Protein AF-A0A9Q0YMX8-F1 (afdb_monomer_lite)

pLDDT: mean 70.13, std 17.29, range [34.47, 90.19]

Radius of gyration: 20.87 Å; chains: 1; bounding box: 66×45×41 Å

Organism: Holothuria leucospilota (NCBI:txid206669)

Structure (mmCIF, N/CA/C/O backbone):
data_AF-A0A9Q0YMX8-F1
#
_entry.id   AF-A0A9Q0YMX8-F1
#
loop_
_atom_site.group_PDB
_atom_site.id
_atom_site.type_symbol
_atom_site.label_atom_id
_atom_site.label_alt_id
_atom_site.label_comp_id
_atom_site.label_asym_id
_atom_site.label_entity_id
_atom_site.label_seq_id
_atom_site.pdbx_PDB_ins_code
_atom_site.Cartn_x
_atom_site.Cartn_y
_atom_site.Cartn_z
_atom_site.occupancy
_atom_site.B_iso_or_equiv
_atom_site.auth_seq_id
_atom_site.auth_comp_id
_atom_site.auth_asym_id
_atom_site.auth_atom_id
_atom_site.pdbx_PDB_model_num
ATOM 1 N N . MET A 1 1 ? 37.486 -7.786 1.118 1.00 43.88 1 MET A N 1
ATOM 2 C CA . MET A 1 1 ? 36.437 -8.515 1.870 1.00 43.88 1 MET A CA 1
ATOM 3 C C . MET A 1 1 ? 35.251 -7.588 2.093 1.00 43.88 1 MET A C 1
ATOM 5 O O . MET A 1 1 ? 35.405 -6.589 2.783 1.00 43.88 1 MET A O 1
ATOM 9 N N . ASN A 1 2 ? 34.097 -7.873 1.483 1.00 54.47 2 ASN A N 1
ATOM 10 C CA . ASN A 1 2 ? 32.906 -7.026 1.606 1.00 54.47 2 ASN A CA 1
ATOM 11 C C . ASN A 1 2 ? 32.151 -7.353 2.901 1.00 54.47 2 ASN A C 1
ATOM 13 O O . ASN A 1 2 ? 31.758 -8.494 3.129 1.00 54.47 2 ASN A O 1
ATOM 17 N N . LYS A 1 3 ? 31.967 -6.344 3.758 1.00 63.47 3 LYS A N 1
ATOM 18 C CA . LYS A 1 3 ? 31.280 -6.458 5.049 1.00 63.47 3 LYS A CA 1
ATOM 19 C C . LYS A 1 3 ? 29.768 -6.493 4.802 1.00 63.47 3 LYS A C 1
ATOM 21 O O . LYS A 1 3 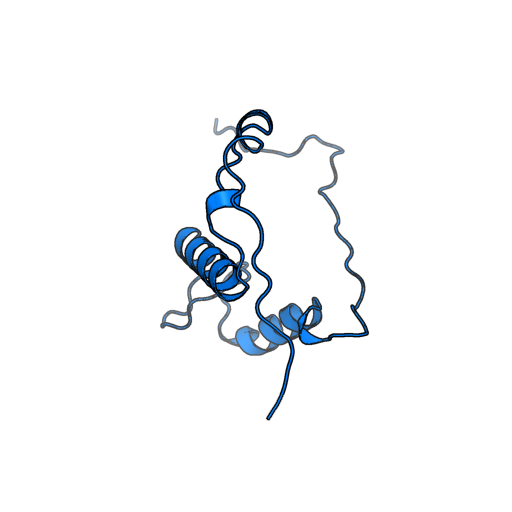? 29.134 -5.453 4.640 1.00 63.47 3 LYS A O 1
ATOM 26 N N . VAL A 1 4 ? 29.198 -7.692 4.711 1.00 75.88 4 VAL A N 1
ATOM 27 C CA . VAL A 1 4 ? 27.749 -7.884 4.562 1.00 75.88 4 VAL A CA 1
ATOM 28 C C . VAL A 1 4 ? 27.078 -7.556 5.896 1.00 75.88 4 VAL A C 1
ATOM 30 O O . VAL A 1 4 ? 27.490 -8.058 6.940 1.00 75.88 4 VAL A O 1
ATOM 33 N N . LYS A 1 5 ? 26.058 -6.688 5.883 1.00 73.25 5 LYS A N 1
ATOM 34 C CA . LYS A 1 5 ? 25.236 -6.441 7.076 1.00 73.25 5 LYS A CA 1
ATOM 35 C C . LYS A 1 5 ? 24.516 -7.737 7.446 1.00 73.25 5 LYS A C 1
ATOM 37 O O . LYS A 1 5 ? 23.689 -8.214 6.677 1.00 73.25 5 LYS A O 1
ATOM 42 N N . GLN A 1 6 ? 24.816 -8.262 8.626 1.00 76.12 6 GLN A N 1
ATOM 43 C CA . GLN A 1 6 ? 24.105 -9.381 9.234 1.00 76.12 6 GLN A CA 1
ATOM 44 C C . GLN A 1 6 ? 23.414 -8.898 10.511 1.00 76.12 6 GLN A C 1
ATOM 46 O O . GLN A 1 6 ? 23.923 -8.020 11.213 1.00 76.12 6 GLN A O 1
ATOM 51 N N . THR A 1 7 ? 22.237 -9.447 10.796 1.00 72.94 7 THR A N 1
ATOM 52 C CA . THR A 1 7 ? 21.604 -9.339 12.113 1.00 72.94 7 THR A CA 1
ATOM 53 C C . THR A 1 7 ? 22.464 -10.048 13.155 1.00 72.94 7 THR A C 1
ATOM 55 O O . THR A 1 7 ? 23.211 -10.975 12.837 1.00 72.94 7 THR A O 1
ATOM 58 N N . ARG A 1 8 ? 22.395 -9.591 14.412 1.00 76.19 8 ARG A N 1
ATOM 59 C CA . ARG A 1 8 ? 23.103 -10.267 15.506 1.00 76.19 8 ARG A CA 1
ATOM 60 C C . ARG A 1 8 ? 22.583 -11.710 15.603 1.00 76.19 8 ARG A C 1
ATOM 62 O O . ARG A 1 8 ? 21.363 -11.881 15.599 1.00 76.19 8 ARG A O 1
ATOM 69 N N . PRO A 1 9 ? 23.454 -12.729 15.694 1.00 72.75 9 PRO A N 1
ATOM 70 C CA . PRO A 1 9 ? 23.018 -14.101 15.937 1.00 72.75 9 PRO A CA 1
ATOM 71 C C . PRO A 1 9 ? 22.119 -14.152 17.182 1.00 72.75 9 PRO A C 1
ATOM 73 O O . PRO A 1 9 ? 22.476 -13.590 18.214 1.00 72.75 9 PRO A O 1
ATOM 76 N N . GLY A 1 10 ? 20.932 -14.752 17.062 1.00 72.50 10 GLY A N 1
ATOM 77 C CA . GLY A 1 10 ? 19.914 -14.781 18.125 1.00 72.50 10 GLY A CA 1
ATOM 78 C C . GLY A 1 10 ? 18.918 -13.613 18.120 1.00 72.50 10 GLY A C 1
ATOM 79 O O . GLY A 1 10 ? 17.917 -13.670 18.825 1.00 72.50 10 GLY A O 1
ATOM 80 N N . HIS A 1 11 ? 19.125 -12.580 17.296 1.00 73.81 11 HIS A N 1
ATOM 81 C CA . HIS A 1 11 ? 18.113 -11.553 17.056 1.00 73.81 11 HIS A CA 1
ATOM 82 C C . HIS A 1 11 ? 17.170 -12.027 15.946 1.00 73.81 11 HIS A C 1
ATOM 84 O O . HIS A 1 11 ? 17.391 -11.755 14.761 1.00 73.81 11 HIS A O 1
ATOM 90 N N . VAL A 1 12 ? 16.114 -12.742 16.332 1.00 70.38 12 VAL A N 1
ATOM 91 C CA . VAL A 1 12 ? 14.954 -12.953 15.457 1.00 70.38 12 VAL A CA 1
ATOM 92 C C . VAL A 1 12 ? 14.383 -11.586 15.070 1.00 70.38 12 VAL A C 1
ATOM 94 O O . VAL A 1 12 ? 14.435 -10.633 15.851 1.00 70.38 12 VAL A O 1
ATOM 97 N N . GLY A 1 13 ? 13.974 -11.427 13.812 1.00 70.62 13 GLY A N 1
ATOM 98 C CA . GLY A 1 13 ? 13.373 -10.176 13.346 1.00 70.62 13 GLY A CA 1
ATOM 99 C C . GLY A 1 13 ? 12.130 -9.815 14.164 1.00 70.62 13 GLY A C 1
ATOM 100 O O . GLY A 1 13 ? 11.599 -10.646 14.895 1.00 70.62 13 GLY A O 1
ATOM 101 N N . LEU A 1 14 ? 11.658 -8.574 14.036 1.00 78.94 14 LEU A N 1
ATOM 102 C CA . LEU A 1 14 ? 10.355 -8.208 14.584 1.00 78.94 14 LEU A CA 1
ATOM 103 C C . LEU A 1 14 ? 9.279 -9.013 13.845 1.00 78.94 14 LEU A C 1
ATOM 105 O O . LEU A 1 14 ? 9.045 -8.782 12.659 1.00 78.94 14 LEU A O 1
ATOM 109 N N . GLU A 1 15 ? 8.649 -9.949 14.544 1.00 78.44 15 GLU A N 1
ATOM 110 C CA . GLU A 1 15 ? 7.435 -10.605 14.080 1.00 78.44 15 GLU A CA 1
ATOM 111 C C . GLU A 1 15 ? 6.246 -9.733 14.480 1.00 78.44 15 GLU A C 1
ATOM 113 O O . GLU A 1 15 ? 6.065 -9.410 15.654 1.00 78.44 15 GLU A O 1
ATOM 118 N N . VAL A 1 16 ? 5.475 -9.291 13.488 1.00 78.19 16 VAL A N 1
ATOM 119 C CA . VAL A 1 16 ? 4.260 -8.507 13.714 1.00 78.19 16 VAL A CA 1
ATOM 120 C C . VAL A 1 16 ? 3.083 -9.355 13.272 1.00 78.19 16 VAL A C 1
ATOM 122 O O . VAL A 1 16 ? 2.928 -9.630 12.082 1.00 78.19 16 VAL A O 1
ATOM 125 N N . VAL A 1 17 ? 2.268 -9.766 14.238 1.00 78.88 17 VAL A N 1
ATOM 126 C CA . VAL A 1 17 ? 0.993 -10.436 13.990 1.00 78.88 17 VAL A CA 1
ATOM 127 C C . VAL A 1 17 ? -0.090 -9.371 13.982 1.00 78.88 17 VAL A C 1
ATOM 129 O O . VAL A 1 17 ? -0.147 -8.528 14.877 1.00 78.88 17 VAL A O 1
ATOM 132 N N . PHE A 1 18 ? -0.934 -9.395 12.960 1.00 74.69 18 PHE A N 1
ATOM 133 C CA . PHE A 1 18 ? -2.049 -8.471 12.838 1.00 74.69 18 PHE A CA 1
ATOM 134 C C . PHE A 1 18 ? -3.354 -9.254 12.819 1.00 74.69 18 PHE A C 1
ATOM 136 O O . PHE A 1 18 ? -3.528 -10.161 12.005 1.00 74.69 18 PHE A O 1
ATOM 143 N N . GLU A 1 19 ? -4.275 -8.887 13.701 1.00 77.12 19 GLU A N 1
ATOM 144 C CA . GLU A 1 19 ? -5.601 -9.492 13.754 1.00 77.12 19 GLU A CA 1
ATOM 145 C C . GLU A 1 19 ? -6.563 -8.829 12.764 1.00 77.12 19 GLU A C 1
ATOM 147 O O . GLU A 1 19 ? -6.363 -7.691 12.320 1.00 77.12 19 GLU A O 1
ATOM 152 N N . LYS A 1 20 ? -7.634 -9.550 12.405 1.00 71.00 20 LYS A N 1
ATOM 153 C CA . LYS A 1 20 ? -8.671 -8.991 11.539 1.00 71.00 20 LYS A CA 1
ATOM 154 C C . LYS A 1 20 ? -9.370 -7.847 12.268 1.00 71.00 20 LYS A C 1
ATOM 156 O O . LYS A 1 20 ? -9.982 -8.069 13.308 1.00 71.00 20 LYS A O 1
ATOM 161 N N . TYR A 1 21 ? -9.367 -6.656 11.676 1.00 77.50 21 TYR A N 1
ATOM 162 C CA . TYR A 1 21 ? -10.267 -5.599 12.118 1.00 77.50 21 TYR A CA 1
ATOM 163 C C . TYR A 1 21 ? -11.671 -5.930 11.602 1.00 77.50 21 TYR A C 1
ATOM 165 O O . TYR A 1 21 ? -11.907 -5.906 10.394 1.00 77.50 21 TYR A O 1
ATOM 173 N N . GLN A 1 22 ? -12.563 -6.357 12.501 1.00 75.75 22 GLN A N 1
ATOM 174 C CA . GLN A 1 22 ? -13.879 -6.889 12.125 1.00 75.75 22 GLN A CA 1
ATOM 175 C C . GLN A 1 22 ? -14.884 -5.806 11.720 1.00 75.75 22 GLN A C 1
ATOM 177 O O . GLN A 1 22 ? -15.789 -6.092 10.945 1.00 75.75 22 GLN A O 1
ATOM 182 N N . GLU A 1 23 ? -14.721 -4.585 12.228 1.00 74.50 23 GLU A N 1
ATOM 183 C CA . GLU A 1 23 ? -15.670 -3.488 12.010 1.00 74.50 23 GLU A CA 1
ATOM 184 C C . GLU A 1 23 ? -15.514 -2.844 10.626 1.00 74.50 23 GLU A C 1
ATOM 186 O O . GLU A 1 23 ? -16.505 -2.456 10.020 1.00 74.50 23 GLU A O 1
ATOM 191 N N . GLU A 1 24 ? -14.287 -2.775 10.097 1.00 67.31 24 GLU A N 1
ATOM 192 C CA . GLU A 1 24 ? -13.996 -2.165 8.793 1.00 67.31 24 GLU A CA 1
ATOM 193 C C . GLU A 1 24 ? -12.992 -3.008 8.002 1.00 67.31 24 GLU A C 1
ATOM 195 O O . GLU A 1 24 ? -11.772 -2.910 8.171 1.00 67.31 24 GLU A O 1
ATOM 200 N N . GLU A 1 25 ? -13.495 -3.821 7.073 1.00 66.00 25 GLU A N 1
ATOM 201 C CA . GLU A 1 25 ? -12.652 -4.708 6.260 1.00 66.00 25 GLU A CA 1
ATOM 202 C C . GLU A 1 25 ? -11.643 -3.940 5.389 1.00 66.00 25 GLU A C 1
ATOM 204 O O . GLU A 1 25 ? -10.576 -4.465 5.059 1.00 66.00 25 GLU A O 1
ATOM 209 N N . CYS A 1 26 ? -11.937 -2.677 5.062 1.00 66.81 26 CYS A N 1
ATOM 210 C CA . CYS A 1 26 ? -11.069 -1.813 4.265 1.00 66.81 26 CYS A CA 1
ATOM 211 C C . CYS A 1 26 ? -9.779 -1.384 4.988 1.00 66.81 26 CYS A C 1
ATOM 213 O O . CYS A 1 26 ? -8.796 -1.048 4.328 1.00 66.81 26 CYS A O 1
ATOM 215 N N . LEU A 1 27 ? -9.756 -1.437 6.324 1.00 67.00 27 LEU A N 1
ATOM 216 C CA . LEU A 1 27 ? -8.576 -1.139 7.142 1.00 67.00 27 LEU A CA 1
ATOM 217 C C . LEU A 1 27 ? -7.712 -2.377 7.398 1.00 67.00 27 LEU A C 1
ATOM 219 O O . LEU A 1 27 ? -6.631 -2.277 7.978 1.00 67.00 27 LEU A O 1
ATOM 223 N N . CYS A 1 28 ? -8.180 -3.554 6.984 1.00 66.06 28 CYS A N 1
ATOM 224 C CA . CYS A 1 28 ? -7.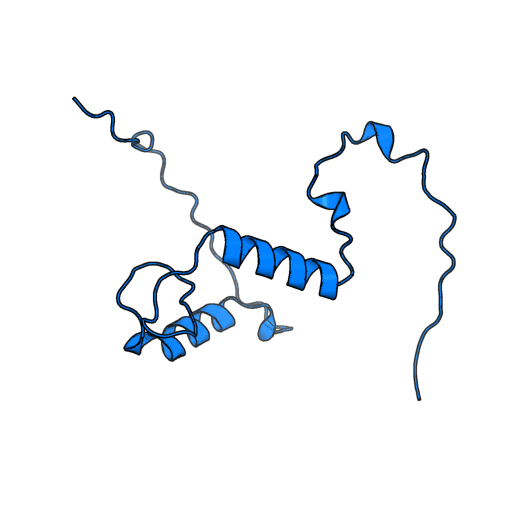565 -4.805 7.371 1.00 66.06 28 CYS A CA 1
ATOM 225 C C . CYS A 1 28 ? -6.498 -5.285 6.378 1.00 66.06 28 CYS A C 1
ATOM 227 O O . CYS A 1 28 ? -6.550 -5.002 5.181 1.00 66.06 28 CYS A O 1
ATOM 229 N N . ILE A 1 29 ? -5.552 -6.091 6.865 1.00 68.88 29 ILE A N 1
ATOM 230 C CA . ILE A 1 29 ? -4.528 -6.777 6.064 1.00 68.88 29 ILE A CA 1
ATOM 231 C C . ILE A 1 29 ? -5.097 -7.678 4.970 1.00 68.88 29 ILE A C 1
ATOM 233 O O . ILE A 1 29 ? -4.427 -7.887 3.964 1.00 68.88 29 ILE A O 1
ATOM 237 N N . TYR A 1 30 ? -6.356 -8.100 5.058 1.00 70.81 30 TYR A N 1
ATOM 238 C CA . TYR A 1 30 ? -7.023 -8.774 3.940 1.00 70.81 30 TYR A CA 1
ATOM 239 C C . TYR A 1 30 ? -7.053 -7.919 2.662 1.00 70.81 30 TYR A C 1
ATOM 241 O O . TYR A 1 30 ? -7.033 -8.457 1.555 1.00 70.81 30 TYR A O 1
ATOM 249 N N . SER A 1 31 ? -7.004 -6.585 2.777 1.00 77.12 31 SER A N 1
ATOM 250 C CA . SER A 1 31 ? -6.816 -5.702 1.618 1.00 77.12 31 SER A CA 1
ATOM 251 C C . SER A 1 31 ? -5.473 -5.939 0.906 1.00 77.12 31 SER A C 1
ATOM 253 O O . SER A 1 31 ? -5.407 -5.857 -0.324 1.00 77.12 31 SER A O 1
ATOM 255 N N . LEU A 1 32 ? -4.418 -6.298 1.648 1.00 82.69 32 LEU A N 1
ATOM 256 C CA . LEU A 1 32 ? -3.105 -6.663 1.113 1.00 82.69 32 LEU A CA 1
ATOM 257 C C . LEU A 1 32 ? -3.121 -8.047 0.468 1.00 82.69 32 LEU A C 1
ATOM 259 O O . LEU A 1 32 ? -2.570 -8.191 -0.621 1.00 82.69 32 LEU A O 1
ATOM 263 N N . GLU A 1 33 ? -3.767 -9.034 1.087 1.00 84.44 33 GLU A N 1
ATOM 264 C CA . GLU A 1 33 ? -3.926 -10.376 0.506 1.00 84.44 33 GLU A CA 1
ATOM 265 C C . GLU A 1 33 ? -4.665 -10.303 -0.830 1.00 84.44 33 GLU A C 1
ATOM 267 O O . GLU A 1 33 ? -4.148 -10.725 -1.864 1.00 84.44 33 GLU A O 1
ATOM 272 N N . ALA A 1 34 ? -5.812 -9.623 -0.850 1.00 86.06 34 ALA A N 1
ATOM 273 C CA . ALA A 1 34 ? -6.594 -9.437 -2.062 1.00 86.06 34 ALA A CA 1
ATOM 274 C C . ALA A 1 34 ? -5.836 -8.622 -3.129 1.00 86.06 34 ALA A C 1
ATOM 276 O O . ALA A 1 34 ? -6.086 -8.759 -4.328 1.00 86.06 34 ALA A O 1
ATOM 277 N N . TYR A 1 35 ? -4.922 -7.735 -2.730 1.00 88.31 35 TYR A N 1
ATOM 278 C CA . TYR A 1 35 ? -4.036 -7.041 -3.663 1.00 88.31 35 TYR A CA 1
ATOM 279 C C . TYR A 1 35 ? -2.950 -7.971 -4.226 1.00 88.31 35 TYR A C 1
ATOM 281 O O . TYR A 1 35 ? -2.669 -7.913 -5.426 1.00 88.31 35 TYR A O 1
ATOM 289 N N . ILE A 1 36 ? -2.352 -8.836 -3.399 1.00 89.44 36 ILE A N 1
ATOM 290 C CA . ILE A 1 36 ? -1.376 -9.846 -3.834 1.00 89.44 36 ILE A CA 1
ATOM 291 C C . ILE A 1 36 ? -2.015 -10.786 -4.853 1.00 89.44 36 ILE A C 1
ATOM 293 O O . ILE A 1 36 ? -1.471 -10.922 -5.948 1.00 89.44 36 ILE A O 1
ATOM 297 N N . ASP A 1 37 ? -3.199 -11.314 -4.557 1.00 89.81 37 ASP A N 1
ATOM 298 C CA . ASP A 1 37 ? -3.924 -12.223 -5.447 1.00 89.81 37 ASP A CA 1
ATOM 299 C C . ASP A 1 37 ? -4.237 -11.592 -6.804 1.00 89.81 37 ASP A C 1
ATOM 301 O O . ASP A 1 37 ? -3.980 -12.194 -7.846 1.00 89.81 37 ASP A O 1
ATOM 305 N N . ARG A 1 38 ? -4.719 -10.343 -6.822 1.00 89.56 38 ARG A N 1
ATOM 306 C CA . ARG A 1 38 ? -5.027 -9.624 -8.074 1.00 89.56 38 ARG A CA 1
ATOM 307 C C . ARG A 1 38 ? -3.797 -9.298 -8.913 1.00 89.56 38 ARG A C 1
ATOM 309 O O . ARG A 1 38 ? -3.921 -9.055 -10.108 1.00 89.56 38 ARG A O 1
ATOM 316 N N . THR A 1 39 ? -2.622 -9.227 -8.294 1.00 90.19 39 THR A N 1
ATOM 317 C CA . THR A 1 39 ? -1.380 -8.832 -8.971 1.00 90.19 39 THR A CA 1
ATOM 318 C C . THR A 1 39 ? -0.424 -9.997 -9.197 1.00 90.19 39 THR A C 1
ATOM 320 O O . THR A 1 39 ? 0.664 -9.773 -9.723 1.00 90.19 39 THR A O 1
ATOM 323 N N . LYS A 1 40 ? -0.813 -11.228 -8.842 1.00 89.88 40 LYS A N 1
ATOM 324 C CA . LYS A 1 40 ? 0.044 -12.421 -8.901 1.00 89.88 40 LYS A CA 1
ATOM 325 C C . LYS A 1 40 ? 0.671 -12.640 -10.281 1.00 89.88 40 LYS A C 1
ATOM 327 O O . LYS A 1 40 ? 1.877 -12.833 -10.367 1.00 89.88 40 LYS A O 1
ATOM 332 N N . ASP A 1 41 ? -0.108 -12.479 -11.349 1.00 89.81 41 ASP A N 1
ATOM 333 C CA . ASP A 1 41 ? 0.334 -12.748 -12.725 1.00 89.81 41 ASP A CA 1
ATOM 334 C C . ASP A 1 41 ? 1.250 -11.642 -13.281 1.00 89.81 41 ASP A C 1
ATOM 336 O O . ASP A 1 41 ? 1.895 -11.805 -14.314 1.00 89.81 41 ASP A O 1
ATOM 340 N N . LEU A 1 42 ? 1.315 -10.495 -12.598 1.00 87.44 42 LEU A N 1
ATOM 341 C CA . LEU A 1 42 ? 2.146 -9.347 -12.972 1.00 87.44 42 LEU A CA 1
ATOM 342 C C . LEU A 1 42 ? 3.457 -9.291 -12.177 1.00 87.44 42 LEU A C 1
ATOM 344 O O . LEU A 1 42 ? 4.298 -8.426 -12.433 1.00 87.44 42 LEU A O 1
ATOM 348 N N . ARG A 1 43 ? 3.617 -10.156 -11.171 1.00 84.44 43 ARG A N 1
ATOM 349 C CA . ARG A 1 43 ? 4.737 -10.118 -10.233 1.00 84.44 43 ARG A CA 1
ATOM 350 C C . ARG A 1 43 ? 5.871 -11.011 -10.706 1.00 84.44 43 ARG A C 1
ATOM 352 O O . ARG A 1 43 ? 5.747 -12.222 -10.764 1.00 84.44 43 ARG A O 1
ATOM 359 N N . ASP A 1 44 ? 7.015 -10.378 -10.917 1.00 77.88 44 ASP A N 1
ATOM 360 C CA . ASP A 1 44 ? 8.303 -11.046 -11.148 1.00 77.88 44 ASP A CA 1
ATOM 361 C C . ASP A 1 44 ? 9.271 -10.847 -9.957 1.00 77.88 44 ASP A C 1
ATOM 363 O O . ASP A 1 44 ? 10.354 -11.418 -9.884 1.00 77.88 44 ASP A O 1
ATOM 367 N N . LYS A 1 45 ? 8.906 -9.999 -8.979 1.00 74.06 45 LYS A N 1
ATOM 368 C CA . LYS A 1 45 ? 9.794 -9.576 -7.880 1.00 74.06 45 LYS A CA 1
ATOM 369 C C . LYS A 1 45 ? 9.124 -9.662 -6.514 1.00 74.06 45 LYS A C 1
ATOM 371 O O . LYS A 1 45 ? 7.917 -9.500 -6.387 1.00 74.06 45 LYS A O 1
ATOM 376 N N . SER A 1 46 ? 9.945 -9.772 -5.467 1.00 79.12 46 SER A N 1
ATOM 377 C CA . SER A 1 46 ? 9.523 -9.856 -4.057 1.00 79.12 46 SER A CA 1
ATOM 378 C C . SER A 1 46 ? 9.023 -8.542 -3.433 1.00 79.12 46 SER A C 1
ATOM 380 O O . SER A 1 46 ? 8.734 -8.490 -2.239 1.00 79.12 46 SER A O 1
ATOM 382 N N . LYS A 1 47 ? 8.941 -7.443 -4.196 1.00 84.94 47 LYS A N 1
ATOM 383 C CA . LYS A 1 47 ? 8.429 -6.165 -3.679 1.00 84.94 47 LYS A CA 1
ATOM 384 C C . LYS A 1 47 ? 6.905 -6.184 -3.670 1.00 84.94 47 LYS A C 1
ATOM 386 O O . LYS A 1 47 ? 6.287 -6.566 -4.653 1.00 84.94 47 LYS A O 1
ATOM 391 N N . LEU A 1 48 ? 6.322 -5.701 -2.573 1.00 87.25 48 LEU A N 1
ATOM 392 C CA . LEU A 1 48 ? 4.874 -5.657 -2.392 1.00 87.25 48 LEU A CA 1
ATOM 393 C C . LEU A 1 48 ? 4.187 -4.806 -3.471 1.00 87.25 48 LEU A C 1
ATOM 395 O O . LEU A 1 48 ? 3.306 -5.296 -4.167 1.00 87.25 48 LEU A O 1
ATOM 399 N N . PHE A 1 49 ? 4.593 -3.543 -3.630 1.00 88.25 49 PHE A N 1
ATOM 400 C CA . PHE A 1 49 ? 3.951 -2.624 -4.571 1.00 88.25 49 PHE A CA 1
ATOM 401 C C . PHE A 1 49 ? 4.600 -2.652 -5.959 1.00 88.25 49 PHE A C 1
ATOM 403 O O . PHE A 1 49 ? 5.824 -2.511 -6.083 1.00 88.25 49 PHE A O 1
ATOM 410 N N . ILE A 1 50 ? 3.763 -2.755 -6.994 1.00 88.56 50 ILE A N 1
ATOM 411 C CA . ILE A 1 50 ? 4.172 -2.773 -8.402 1.00 88.56 50 ILE A CA 1
ATOM 412 C C . ILE A 1 50 ? 3.642 -1.547 -9.155 1.00 88.56 50 ILE A C 1
ATOM 414 O O . ILE A 1 50 ? 2.650 -0.927 -8.774 1.00 88.56 50 ILE A O 1
ATOM 418 N N . SER A 1 51 ? 4.334 -1.178 -10.228 1.00 84.31 51 SER A N 1
ATOM 419 C CA . SER A 1 51 ? 3.939 -0.113 -11.145 1.00 84.31 51 SER A CA 1
ATOM 420 C C . SER A 1 51 ? 2.720 -0.524 -11.960 1.00 84.31 51 SER A C 1
ATOM 422 O O . SER A 1 51 ? 2.669 -1.620 -12.514 1.00 84.31 51 SER A O 1
ATOM 424 N N . TYR A 1 52 ? 1.775 0.401 -12.120 1.00 81.94 52 TYR A N 1
ATOM 425 C CA . TYR A 1 52 ? 0.661 0.238 -13.055 1.00 81.94 52 T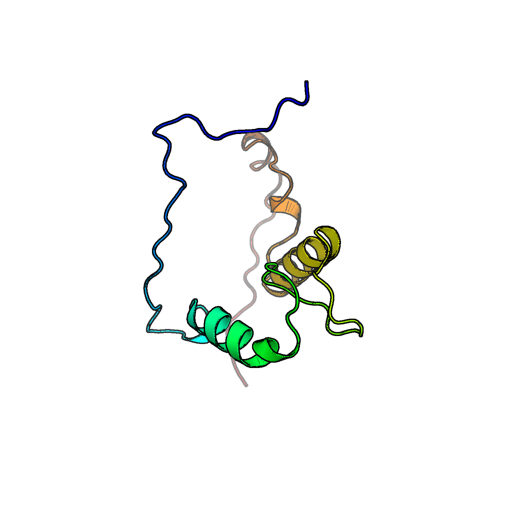YR A CA 1
ATOM 426 C C . TYR A 1 52 ? 1.110 0.352 -14.523 1.00 81.94 52 TYR A C 1
ATOM 428 O O . TYR A 1 52 ? 0.449 -0.177 -15.413 1.00 81.94 52 TYR A O 1
ATOM 436 N N . LYS A 1 53 ? 2.238 1.026 -14.795 1.00 80.62 53 LYS A N 1
ATOM 437 C CA . LYS A 1 53 ? 2.825 1.128 -16.140 1.00 80.62 53 LYS A CA 1
ATOM 438 C C . LYS A 1 53 ? 3.662 -0.106 -16.450 1.00 80.62 53 LYS A C 1
ATOM 440 O O . LYS A 1 53 ? 4.435 -0.532 -15.592 1.00 80.62 53 LYS A O 1
ATOM 445 N N . LYS A 1 54 ? 3.560 -0.608 -17.685 1.00 78.19 54 LYS A N 1
ATOM 446 C CA . LYS A 1 54 ? 4.437 -1.660 -18.213 1.00 78.19 54 LYS A CA 1
ATOM 447 C C . LYS A 1 54 ? 5.868 -1.126 -18.435 1.00 78.19 54 LYS A C 1
ATOM 449 O O . LYS A 1 54 ? 6.008 0.023 -18.853 1.00 78.19 54 LYS A O 1
ATOM 454 N N . PRO A 1 55 ? 6.908 -1.951 -18.217 1.00 82.81 55 PRO A N 1
ATOM 455 C CA . PRO A 1 55 ? 6.853 -3.244 -17.529 1.00 82.81 55 PRO A CA 1
ATOM 456 C C . PRO A 1 55 ? 6.508 -3.053 -16.040 1.00 82.81 55 PRO A C 1
ATOM 458 O O . PRO A 1 55 ? 6.973 -2.093 -15.426 1.00 82.81 55 PRO A O 1
ATOM 461 N N . HIS A 1 56 ? 5.689 -3.949 -15.471 1.00 83.81 56 HIS A N 1
ATOM 462 C CA . HIS A 1 56 ? 5.154 -3.871 -14.098 1.00 83.81 56 HIS A CA 1
ATOM 463 C C . HIS A 1 56 ? 6.245 -4.086 -13.034 1.00 83.81 56 HIS A C 1
ATOM 465 O O . HIS A 1 56 ? 6.320 -5.103 -12.352 1.00 83.81 56 HIS A O 1
ATOM 471 N N . GLY A 1 57 ? 7.145 -3.112 -12.920 1.00 84.25 57 GLY A N 1
ATOM 472 C CA . GLY A 1 57 ? 8.293 -3.145 -12.030 1.00 84.25 57 GLY A CA 1
ATOM 473 C C . GLY A 1 57 ? 7.958 -2.756 -10.589 1.00 84.25 57 GLY A C 1
ATOM 474 O O . GLY A 1 57 ? 6.870 -2.262 -10.301 1.00 84.25 57 GLY A O 1
ATOM 475 N N . PRO A 1 58 ? 8.916 -2.925 -9.668 1.00 86.75 58 PRO A N 1
ATOM 476 C CA . PRO A 1 58 ? 8.746 -2.530 -8.280 1.00 86.75 58 PRO A CA 1
ATOM 477 C C . PRO A 1 58 ? 8.676 -1.004 -8.177 1.00 86.75 58 PRO A C 1
ATOM 479 O O . PRO A 1 58 ? 9.425 -0.296 -8.856 1.00 86.75 58 PRO A O 1
ATOM 482 N N . LEU A 1 59 ? 7.814 -0.485 -7.303 1.00 86.75 59 LEU A N 1
ATOM 483 C CA . LEU A 1 59 ? 7.766 0.956 -7.065 1.00 86.75 59 LEU A CA 1
ATOM 484 C C . LEU A 1 59 ? 9.028 1.460 -6.358 1.00 86.75 59 LEU A C 1
ATOM 486 O O . LEU A 1 59 ? 9.575 0.814 -5.461 1.00 86.75 59 LEU A O 1
ATOM 490 N N . SER A 1 60 ? 9.465 2.663 -6.739 1.00 84.94 60 SER A N 1
ATOM 491 C CA . SER A 1 60 ? 10.548 3.360 -6.048 1.00 84.94 60 SER A CA 1
ATOM 492 C C . SER A 1 60 ? 10.094 3.886 -4.685 1.00 84.94 60 SER A C 1
ATOM 494 O O . SER A 1 60 ? 8.918 4.201 -4.473 1.00 84.94 60 SER A O 1
ATOM 496 N N . ARG A 1 61 ? 11.057 4.067 -3.774 1.00 85.25 61 ARG A N 1
ATOM 497 C CA . ARG A 1 61 ? 10.825 4.682 -2.458 1.00 85.25 61 ARG A CA 1
ATOM 498 C C . ARG A 1 61 ? 10.144 6.048 -2.575 1.00 85.25 61 ARG A C 1
ATOM 500 O O . ARG A 1 61 ? 9.242 6.351 -1.801 1.00 85.25 61 ARG A O 1
ATOM 507 N N . ASP A 1 62 ? 10.534 6.844 -3.565 1.00 82.38 62 ASP A N 1
ATOM 508 C CA . ASP A 1 62 ? 9.992 8.192 -3.761 1.00 82.38 62 ASP A CA 1
ATOM 509 C C . ASP A 1 62 ? 8.537 8.168 -4.234 1.00 82.38 62 ASP A C 1
ATOM 511 O O . ASP A 1 62 ? 7.763 9.069 -3.916 1.00 82.38 62 ASP A O 1
ATOM 515 N N . THR A 1 63 ? 8.144 7.132 -4.980 1.00 84.69 63 THR A N 1
ATOM 516 C CA . THR A 1 63 ? 6.746 6.935 -5.387 1.00 84.69 63 THR A CA 1
ATOM 517 C C . THR A 1 63 ? 5.882 6.606 -4.179 1.00 84.69 63 THR A C 1
ATOM 519 O O . THR A 1 63 ? 4.876 7.272 -3.952 1.00 84.69 63 THR A O 1
ATOM 522 N N . ILE A 1 64 ? 6.332 5.664 -3.348 1.00 86.75 64 ILE A N 1
ATOM 523 C CA . ILE A 1 64 ? 5.639 5.290 -2.111 1.00 86.75 64 ILE A CA 1
ATOM 524 C C . ILE A 1 64 ? 5.554 6.496 -1.159 1.00 86.75 64 ILE A C 1
ATOM 526 O O . ILE A 1 64 ? 4.490 6.783 -0.621 1.00 86.75 64 ILE A O 1
ATOM 530 N N . SER A 1 65 ? 6.636 7.271 -1.011 1.00 85.44 65 SER A N 1
ATOM 531 C CA . SER A 1 65 ? 6.640 8.483 -0.178 1.00 85.44 65 SER A CA 1
ATOM 532 C C . SER A 1 65 ? 5.618 9.523 -0.647 1.00 85.44 65 SER A C 1
ATOM 534 O O . SER A 1 65 ? 4.938 10.129 0.181 1.00 85.44 65 SER A O 1
ATOM 536 N N . ARG A 1 66 ? 5.478 9.725 -1.964 1.00 83.94 66 ARG A N 1
ATOM 537 C CA . ARG A 1 66 ? 4.461 10.626 -2.525 1.00 83.94 66 ARG A CA 1
ATOM 538 C C . ARG A 1 66 ? 3.044 10.132 -2.248 1.00 83.94 66 ARG A C 1
ATOM 540 O O . ARG A 1 66 ? 2.207 10.949 -1.886 1.00 83.94 66 ARG A O 1
ATOM 547 N N . TRP A 1 67 ? 2.787 8.831 -2.366 1.00 87.19 67 TRP A N 1
ATOM 548 C CA . TRP A 1 67 ? 1.475 8.255 -2.051 1.00 87.19 67 TRP A CA 1
ATOM 549 C C . TRP A 1 67 ? 1.117 8.411 -0.576 1.00 87.19 67 TRP A C 1
ATOM 551 O O . TRP A 1 67 ? 0.026 8.878 -0.277 1.00 87.19 67 TRP A O 1
ATOM 561 N N . ILE A 1 68 ? 2.051 8.129 0.337 1.00 86.69 68 ILE A N 1
ATOM 562 C CA . ILE A 1 68 ? 1.831 8.322 1.779 1.00 86.69 68 ILE A CA 1
ATOM 563 C C . ILE A 1 68 ? 1.474 9.780 2.077 1.00 86.69 68 ILE A C 1
ATOM 565 O O . ILE A 1 68 ? 0.490 10.049 2.758 1.00 86.69 68 ILE A O 1
ATOM 569 N N . LYS A 1 69 ? 2.234 10.737 1.527 1.00 82.62 69 LYS A N 1
ATOM 570 C CA . LYS A 1 69 ? 1.933 12.167 1.697 1.00 82.62 69 LYS A CA 1
ATOM 571 C C . LYS A 1 69 ? 0.564 12.533 1.130 1.00 82.62 69 LYS A C 1
ATOM 573 O O . LYS A 1 69 ? -0.156 13.291 1.770 1.00 82.62 69 LYS A O 1
ATOM 578 N N . ALA A 1 70 ? 0.205 12.003 -0.039 1.00 84.31 70 ALA A N 1
ATOM 579 C CA . ALA A 1 70 ? -1.088 12.263 -0.662 1.00 84.31 70 ALA A CA 1
ATOM 580 C C . ALA A 1 70 ? -2.249 11.732 0.192 1.00 84.31 70 ALA A C 1
ATOM 582 O O . ALA A 1 70 ? -3.193 12.474 0.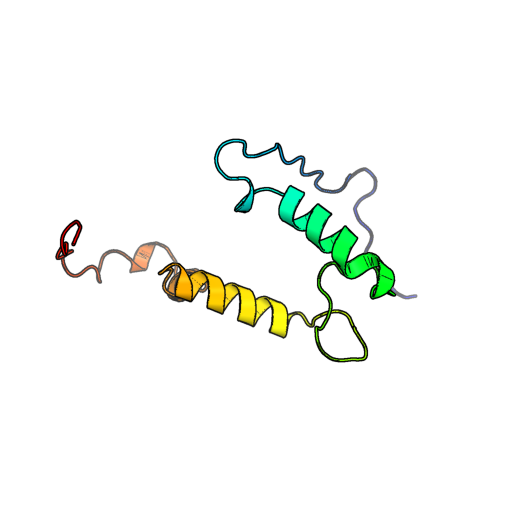436 1.00 84.31 70 ALA A O 1
ATOM 583 N N . VAL A 1 71 ? -2.144 10.500 0.704 1.00 84.94 71 VAL A N 1
ATOM 584 C CA . VAL A 1 71 ? -3.159 9.885 1.577 1.00 84.94 71 VAL A CA 1
ATOM 585 C C . VAL A 1 71 ? -3.302 10.663 2.884 1.00 84.94 71 VAL A C 1
ATOM 587 O O . VAL A 1 71 ? -4.415 11.020 3.250 1.00 84.94 71 VAL A O 1
ATOM 590 N N . LEU A 1 72 ? -2.190 11.004 3.544 1.00 84.44 72 LEU A N 1
ATOM 591 C CA . LEU A 1 72 ? -2.212 11.807 4.773 1.00 84.44 72 LEU A CA 1
ATOM 592 C C . LEU A 1 72 ? -2.812 13.199 4.542 1.00 84.44 72 LEU A C 1
ATOM 594 O O . LEU A 1 72 ? -3.595 13.689 5.350 1.00 84.44 72 LEU A O 1
ATOM 598 N N . THR A 1 73 ? -2.475 13.835 3.420 1.00 84.56 73 THR A N 1
ATOM 599 C CA . THR A 1 73 ? -3.046 15.140 3.066 1.00 84.56 73 THR A CA 1
ATOM 600 C C . THR A 1 73 ? -4.552 15.028 2.835 1.00 84.56 73 THR A C 1
ATOM 602 O O . THR A 1 73 ? -5.307 15.851 3.347 1.00 84.56 73 THR A O 1
ATOM 605 N N . ALA A 1 74 ? -4.995 13.997 2.110 1.00 82.12 74 ALA A N 1
ATOM 606 C CA . ALA A 1 74 ? -6.410 13.739 1.853 1.00 82.12 74 ALA A CA 1
ATOM 607 C C . ALA A 1 74 ? -7.190 13.421 3.139 1.00 82.12 74 ALA A C 1
ATOM 609 O O . ALA A 1 74 ? -8.342 13.820 3.263 1.00 82.12 74 ALA A O 1
ATOM 610 N N . SER A 1 75 ? -6.553 12.781 4.123 1.00 83.31 75 SER A N 1
ATOM 611 C CA . SER A 1 75 ? -7.143 12.516 5.439 1.00 83.31 75 SER A CA 1
ATOM 612 C C . SER A 1 75 ? -7.084 13.718 6.395 1.00 83.31 75 SER A C 1
ATOM 614 O O . SER A 1 75 ? -7.334 13.565 7.587 1.00 83.31 75 SER A O 1
ATOM 616 N N . GLY A 1 76 ? -6.701 14.907 5.915 1.00 82.56 76 GLY A N 1
ATOM 617 C CA . GLY A 1 76 ? -6.627 16.130 6.720 1.00 82.56 76 GLY A CA 1
ATOM 618 C C . GLY A 1 76 ? -5.406 16.223 7.644 1.00 82.56 76 GLY A C 1
ATOM 619 O O . GLY A 1 76 ? -5.280 17.187 8.404 1.00 82.56 76 GLY A O 1
ATOM 620 N N . VAL A 1 77 ? -4.467 15.274 7.571 1.00 79.44 77 VAL A N 1
ATOM 621 C CA . VAL A 1 77 ? -3.217 15.320 8.337 1.00 79.44 77 VAL A CA 1
ATOM 622 C C . VAL A 1 77 ? -2.268 16.301 7.655 1.00 79.44 77 VAL A C 1
ATOM 624 O O . VAL A 1 77 ? -1.665 16.019 6.618 1.00 79.44 77 VAL A O 1
ATOM 627 N N . LYS A 1 78 ? -2.113 17.493 8.245 1.00 64.25 78 LYS A N 1
ATOM 628 C CA . LYS A 1 78 ? -1.168 18.502 7.747 1.00 64.25 78 LYS A CA 1
ATOM 629 C C . LYS A 1 78 ? 0.254 17.935 7.768 1.00 64.25 78 LYS A C 1
ATOM 631 O O . LYS A 1 78 ? 0.742 17.483 8.798 1.00 64.25 78 LYS A O 1
ATOM 636 N N . GLN A 1 79 ? 0.969 18.059 6.650 1.00 57.50 79 GLN A N 1
ATOM 637 C CA . GLN A 1 79 ? 2.349 17.582 6.447 1.00 57.50 79 GLN A CA 1
ATOM 638 C C .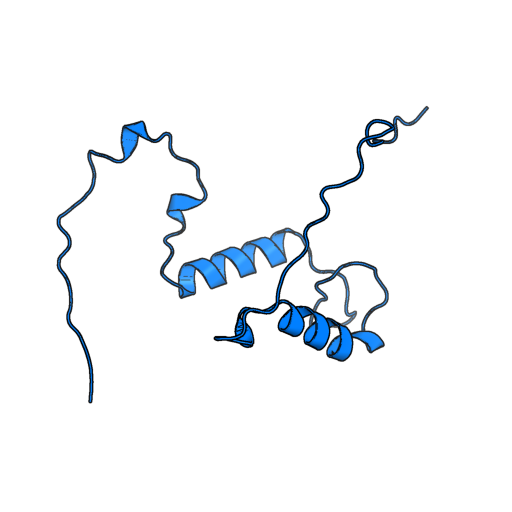 GLN A 1 79 ? 3.383 18.089 7.484 1.00 57.50 79 GLN A C 1
ATOM 640 O O . GLN A 1 79 ? 4.514 17.604 7.526 1.00 57.50 79 GLN A O 1
ATOM 645 N N . MET A 1 80 ? 2.998 19.040 8.340 1.00 49.06 80 MET A N 1
ATOM 646 C CA . MET A 1 80 ? 3.815 19.620 9.406 1.00 49.06 80 MET A CA 1
ATOM 647 C C . MET A 1 80 ? 4.268 18.602 10.467 1.00 49.06 80 MET A C 1
ATOM 649 O O . MET A 1 80 ? 5.319 18.807 11.060 1.00 49.06 80 MET A O 1
ATOM 653 N N . TYR A 1 81 ? 3.556 17.485 10.658 1.00 49.16 81 TYR A N 1
ATOM 654 C CA . TYR A 1 81 ? 3.904 16.468 11.666 1.00 49.16 81 TYR A CA 1
ATOM 655 C C . TYR A 1 81 ? 4.989 15.469 11.225 1.00 49.16 81 TYR A C 1
ATOM 657 O O . TYR A 1 81 ? 5.472 14.689 12.039 1.00 49.16 81 TYR A O 1
ATOM 665 N N . LEU A 1 82 ? 5.401 15.482 9.950 1.00 51.56 82 LEU A N 1
ATOM 666 C CA . LEU A 1 82 ? 6.443 14.572 9.443 1.00 51.56 82 LEU A CA 1
ATOM 667 C C . LEU A 1 82 ? 7.866 15.130 9.573 1.00 51.56 82 LEU A C 1
ATOM 669 O O . LEU A 1 82 ? 8.834 14.398 9.374 1.00 51.56 82 LEU A O 1
ATOM 673 N N . LYS A 1 83 ? 8.012 16.413 9.917 1.00 49.53 83 LYS A N 1
ATOM 674 C CA . LYS A 1 83 ? 9.246 16.921 10.514 1.00 49.53 83 LYS A CA 1
ATOM 675 C C . LYS A 1 83 ? 8.989 16.944 12.012 1.00 49.53 83 LYS A C 1
ATOM 677 O O . LYS A 1 83 ? 8.218 17.774 12.468 1.00 49.53 83 LYS A O 1
ATOM 682 N N . LEU A 1 84 ? 9.580 16.009 12.749 1.00 48.12 84 LEU A N 1
ATOM 683 C CA . LEU A 1 84 ? 9.604 16.013 14.210 1.00 48.12 84 LEU A CA 1
ATOM 684 C C . LEU A 1 84 ? 10.183 17.357 14.685 1.00 48.12 84 LEU A C 1
ATOM 686 O O . LEU A 1 84 ? 11.397 17.542 14.708 1.00 48.12 84 LEU A O 1
ATOM 690 N N . ILE A 1 85 ? 9.315 18.324 14.978 1.00 47.91 85 ILE A N 1
ATOM 691 C CA . ILE A 1 85 ? 9.685 19.554 15.676 1.00 47.91 85 ILE A CA 1
ATOM 692 C C . ILE A 1 85 ? 9.786 19.164 17.158 1.00 47.91 85 ILE A C 1
ATOM 694 O O . ILE A 1 85 ? 8.866 18.510 17.654 1.00 47.91 85 ILE A O 1
ATOM 698 N N . PRO A 1 86 ? 10.876 19.512 17.867 1.00 45.91 86 PRO A N 1
ATOM 699 C CA . PRO A 1 86 ? 10.973 19.311 19.308 1.00 45.91 86 PRO A CA 1
ATOM 700 C C . PRO A 1 86 ? 9.747 19.905 20.013 1.00 45.91 86 PRO A C 1
ATOM 702 O O . PRO A 1 86 ? 9.349 21.034 19.719 1.00 45.91 86 PRO A O 1
ATOM 705 N N . LEU A 1 87 ? 9.162 19.126 20.928 1.00 46.34 87 LEU A N 1
ATOM 706 C CA . LEU A 1 87 ? 7.908 19.398 21.652 1.00 46.34 87 LEU A CA 1
ATOM 707 C C . LEU A 1 87 ? 7.820 20.800 22.284 1.00 46.34 87 LEU A C 1
ATOM 709 O O . LEU A 1 87 ? 6.723 21.302 22.508 1.00 46.34 87 LEU A O 1
ATOM 713 N N . GLU A 1 88 ? 8.949 21.471 22.509 1.00 46.91 88 GLU A N 1
ATOM 714 C CA . GLU A 1 88 ? 8.995 22.779 23.165 1.00 46.91 88 GLU A CA 1
ATOM 715 C C . GLU A 1 88 ? 8.487 23.956 22.317 1.00 46.91 88 GLU A C 1
ATOM 717 O O . GLU A 1 88 ? 8.151 24.998 22.870 1.00 46.91 88 GLU A O 1
ATOM 722 N N . GLN A 1 89 ? 8.356 23.820 20.990 1.00 49.34 89 GLN A N 1
ATOM 723 C CA . GLN A 1 89 ? 7.883 24.933 20.144 1.00 49.34 89 GLN A CA 1
ATOM 724 C C . GLN A 1 89 ? 6.377 24.918 19.824 1.00 49.34 89 GLN A C 1
ATOM 726 O O . GLN A 1 89 ? 5.897 25.800 19.109 1.00 49.34 89 GLN A O 1
ATOM 731 N N . GLN A 1 90 ? 5.598 23.958 20.336 1.00 49.62 90 GLN A N 1
ATOM 732 C CA . GLN A 1 90 ? 4.179 23.831 19.966 1.00 49.62 90 GLN A CA 1
ATOM 733 C C . GLN A 1 90 ? 3.213 24.745 20.744 1.00 49.62 90 GLN A C 1
ATOM 735 O O . GLN A 1 90 ? 2.113 24.996 20.254 1.00 49.62 90 GLN A O 1
ATOM 740 N N . LEU A 1 91 ? 3.601 25.303 21.897 1.00 49.09 91 LEU A N 1
ATOM 741 C CA . LEU A 1 91 ? 2.674 26.062 22.753 1.00 49.09 91 LEU A CA 1
ATOM 742 C C . LEU A 1 91 ? 2.423 27.519 22.321 1.00 49.09 91 LEU A C 1
ATOM 744 O O . LEU A 1 91 ? 1.440 28.110 22.755 1.00 49.09 91 LEU A O 1
ATOM 748 N N . LEU A 1 92 ? 3.243 28.108 21.441 1.00 44.78 92 LEU A N 1
ATOM 749 C CA . LEU A 1 92 ? 3.139 29.542 21.111 1.00 44.78 92 LEU A CA 1
ATOM 750 C C . LEU A 1 92 ? 2.325 29.851 19.839 1.00 44.78 92 LEU A C 1
ATOM 752 O O . LEU A 1 92 ? 2.301 30.992 19.383 1.00 44.78 92 LEU A O 1
ATOM 756 N N . ARG A 1 93 ? 1.687 28.858 19.202 1.00 46.47 93 ARG A N 1
ATOM 757 C CA . ARG A 1 93 ? 1.086 29.073 17.869 1.00 46.47 93 ARG A CA 1
ATOM 758 C C . ARG A 1 93 ? -0.290 28.464 17.636 1.00 46.47 93 ARG A C 1
ATOM 760 O O . ARG A 1 93 ? -0.663 28.279 16.481 1.00 46.47 93 ARG A O 1
ATOM 767 N N . MET A 1 94 ? -1.055 28.174 18.685 1.00 35.22 94 MET A N 1
ATOM 768 C CA . MET A 1 94 ? -2.450 27.751 18.527 1.00 35.22 94 MET A CA 1
ATOM 769 C C . MET A 1 94 ? -3.374 28.981 18.462 1.00 35.22 94 MET A C 1
ATOM 771 O O . MET A 1 94 ? -3.640 29.575 19.504 1.00 35.22 94 MET A O 1
ATOM 775 N N . PRO A 1 95 ? -3.895 29.399 17.290 1.00 37.19 95 PRO A N 1
ATOM 776 C CA . PRO A 1 95 ? -5.110 30.197 17.262 1.00 37.19 95 PRO A CA 1
ATOM 777 C C . PRO A 1 95 ? -6.311 29.311 17.612 1.00 37.19 95 PRO A C 1
ATOM 779 O O . PRO A 1 95 ? -6.377 28.141 17.223 1.00 37.19 95 PRO A O 1
ATOM 782 N N . ALA A 1 96 ? -7.236 29.901 18.367 1.00 39.81 96 ALA A N 1
ATOM 783 C CA . ALA A 1 96 ? -8.453 29.281 18.863 1.00 39.81 96 ALA A CA 1
ATOM 784 C C . ALA A 1 96 ? -9.223 28.542 17.757 1.00 39.81 96 ALA A C 1
ATOM 786 O O . ALA A 1 96 ? -9.445 29.053 16.659 1.00 39.81 96 ALA A O 1
ATOM 787 N N . ILE A 1 97 ? -9.622 27.318 18.089 1.00 36.50 97 ILE A N 1
ATOM 788 C CA . ILE A 1 97 ? -10.459 26.440 17.280 1.00 36.50 97 ILE A CA 1
ATOM 789 C C . ILE A 1 97 ? -11.802 27.147 17.072 1.00 36.50 97 ILE A C 1
ATOM 791 O O . ILE A 1 97 ? -12.545 27.318 18.035 1.00 36.50 97 ILE A O 1
ATOM 795 N N . ASN A 1 98 ? -12.129 27.532 15.835 1.00 34.47 98 ASN A N 1
ATOM 796 C CA . ASN A 1 98 ? -13.523 27.767 15.476 1.00 34.47 98 ASN A CA 1
ATOM 797 C C . ASN A 1 98 ? -14.061 26.513 14.789 1.00 34.47 98 ASN A C 1
ATOM 799 O O . ASN A 1 98 ? -13.648 26.145 13.687 1.00 34.47 98 ASN A O 1
ATOM 803 N N . VAL A 1 99 ? -14.921 25.829 15.531 1.00 48.69 99 VAL A N 1
ATOM 804 C CA . VAL A 1 99 ? -15.646 24.623 15.156 1.00 48.69 99 VAL A CA 1
ATOM 805 C C . VAL A 1 99 ? -16.668 25.014 14.088 1.00 48.69 99 VAL A C 1
ATOM 807 O O . VAL A 1 99 ? -17.598 25.755 14.389 1.00 48.69 99 VAL A O 1
ATOM 810 N N . TYR A 1 100 ? -16.516 24.527 12.852 1.00 34.91 100 TYR A N 1
ATOM 811 C CA . TYR A 1 100 ? -17.621 24.545 11.885 1.00 34.91 100 TYR A CA 1
ATOM 812 C C . TYR A 1 100 ? -18.433 23.243 11.962 1.00 34.91 100 TYR A C 1
ATOM 814 O O . TYR A 1 100 ? -17.888 22.200 12.334 1.00 34.91 100 TYR A O 1
ATOM 822 N N . PRO A 1 101 ? -19.746 23.320 11.680 1.00 36.34 101 PRO A N 1
ATOM 823 C CA . PRO A 1 101 ? -20.753 22.492 12.313 1.00 36.34 101 PRO A CA 1
ATOM 824 C C . PRO A 1 101 ? -21.121 21.236 11.519 1.00 36.34 101 PRO A C 1
ATOM 826 O O . PRO A 1 101 ? -20.882 21.093 10.323 1.00 36.34 101 PRO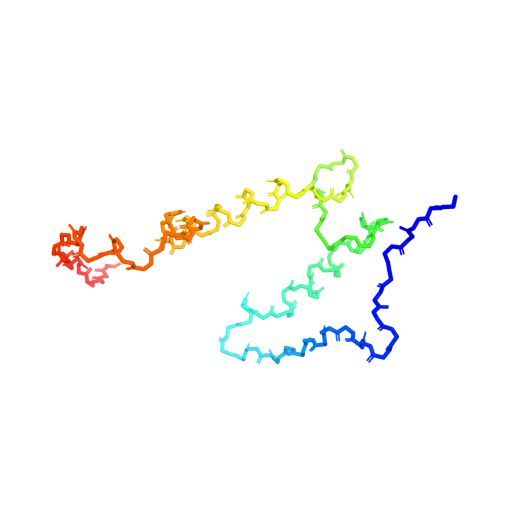 A O 1
ATOM 829 N N . SER A 1 102 ? -21.756 20.347 12.271 1.00 41.72 102 SER A N 1
ATOM 830 C CA . SER A 1 102 ? -22.416 19.106 11.893 1.00 41.72 102 SER A CA 1
ATOM 831 C C . SER A 1 102 ? -23.480 19.266 10.791 1.00 41.72 102 SER A C 1
ATOM 833 O O . SER A 1 102 ? -24.402 20.060 10.930 1.00 41.72 102 SER A O 1
ATOM 835 N N . SER A 1 103 ? -23.385 18.367 9.806 1.00 38.19 103 SER A N 1
ATOM 836 C CA . SER A 1 103 ? -24.475 17.582 9.202 1.00 38.19 103 SER A CA 1
ATOM 837 C C . SER A 1 103 ? -25.506 18.202 8.244 1.00 38.19 103 SER A C 1
ATOM 839 O O . SER A 1 103 ? -26.261 19.102 8.581 1.00 38.19 103 SER A O 1
ATOM 841 N N . ARG A 1 104 ? -25.672 17.431 7.156 1.00 37.22 104 ARG A N 1
ATOM 842 C CA . ARG A 1 104 ? -26.922 17.011 6.496 1.00 37.22 104 ARG A CA 1
ATOM 843 C C . ARG A 1 104 ? -27.639 18.002 5.574 1.00 37.22 104 ARG A C 1
ATOM 845 O O . ARG A 1 104 ? -28.178 19.022 5.986 1.00 37.22 104 ARG A O 1
ATOM 852 N N . SER A 1 105 ? -27.791 17.563 4.329 1.00 39.62 105 SER A N 1
ATOM 853 C CA . SER A 1 105 ? -29.038 17.639 3.563 1.00 39.62 105 SER A CA 1
ATOM 854 C C . SER A 1 105 ? -29.181 16.318 2.825 1.00 39.62 105 SER A C 1
ATOM 856 O O . SER A 1 105 ? -28.164 15.908 2.223 1.00 39.62 105 SER A O 1
#

InterPro domains:
  IPR011010 DNA breaking-rejoining enzyme, catalytic core [SSF56349] (30-78)

Sequence (105 aa):
MNKVKQTRPGHVGLEVVFEKYQEEECLCIYSLEAYIDRTKDLRDKSKLFISYKKPHGPLSRDTISRWIKAVLTASGVKQMYLKLIPLEQQLLRMPAINVYPSSRS

Secondary structure (DSSP, 8-state):
------PPTT-----------SS-GGGSTHHHHHHHHHHGGG--SS-S-B-SSTTTPBPPHHHHHHHHHHHHHHTT--GGGGS---GGGSTT-------PPP---

Foldseek 3Di:
DDDDDDDDVVDDDDDDDDDQPPPDNPPGCVVQVVQCVVCVVLDPDPASAWDPDPNGHHDDPVVVVVVVVVVCVVVVNPPVVVPPDPPVPPPPDDDDDDDDDDDDD